Protein AF-A0AAU4NHA7-F1 (afdb_monomer_lite)

Structure (mmCIF, N/CA/C/O backbone):
data_AF-A0AAU4NHA7-F1
#
_entry.id   AF-A0AAU4NHA7-F1
#
loop_
_atom_site.group_PDB
_atom_site.id
_atom_site.type_symbol
_atom_site.label_atom_id
_atom_site.label_alt_id
_atom_site.label_comp_id
_atom_site.label_asym_id
_atom_site.label_entity_id
_atom_site.label_seq_id
_atom_site.pdbx_PDB_ins_code
_atom_site.Cartn_x
_atom_site.Cartn_y
_atom_site.Cartn_z
_atom_site.occupancy
_atom_site.B_iso_or_equiv
_atom_site.auth_seq_id
_atom_site.auth_comp_id
_atom_site.auth_asym_id
_atom_site.auth_atom_id
_atom_site.pdbx_PDB_model_num
ATOM 1 N N . MET A 1 1 ? 27.667 27.199 -29.846 1.00 59.44 1 MET A N 1
ATOM 2 C CA . MET A 1 1 ? 27.698 25.802 -30.340 1.00 59.44 1 MET A CA 1
ATOM 3 C C . MET A 1 1 ? 27.547 24.770 -29.219 1.00 59.44 1 MET A C 1
ATOM 5 O O . MET A 1 1 ? 26.895 23.767 -29.435 1.00 59.44 1 MET A O 1
ATOM 9 N N . THR A 1 2 ? 28.094 25.001 -28.022 1.00 66.25 2 THR A N 1
ATOM 10 C CA . THR A 1 2 ? 28.042 24.068 -26.875 1.00 66.25 2 THR A CA 1
ATOM 11 C C . THR A 1 2 ? 26.678 23.974 -26.181 1.00 66.25 2 THR A C 1
ATOM 13 O O . THR A 1 2 ? 26.259 22.883 -25.810 1.00 66.25 2 THR A O 1
ATOM 16 N N . VAL A 1 3 ? 25.951 25.088 -26.048 1.00 68.81 3 VAL A N 1
ATOM 17 C CA . VAL A 1 3 ? 24.627 25.106 -25.390 1.00 68.81 3 VAL A CA 1
ATOM 18 C C . VAL A 1 3 ? 23.550 24.350 -26.175 1.00 68.81 3 VAL A C 1
ATOM 20 O O . VAL A 1 3 ? 22.714 23.686 -25.576 1.00 68.81 3 VAL A O 1
ATOM 23 N N . LEU A 1 4 ? 23.616 24.375 -27.509 1.00 69.44 4 LEU A N 1
ATOM 24 C CA . LEU A 1 4 ? 22.652 23.698 -28.380 1.00 69.44 4 LEU A CA 1
ATOM 25 C C . LEU A 1 4 ? 22.795 22.167 -28.300 1.00 69.44 4 LEU A C 1
ATOM 27 O O . LEU A 1 4 ? 21.798 21.454 -28.246 1.00 69.44 4 LEU A O 1
ATOM 31 N N . SER A 1 5 ? 24.030 21.661 -28.210 1.00 66.75 5 SER A N 1
ATOM 32 C CA . SER A 1 5 ? 24.306 20.229 -28.032 1.00 66.75 5 SER A CA 1
ATOM 33 C C . SER A 1 5 ? 23.849 19.707 -26.666 1.00 66.75 5 SER A C 1
ATOM 35 O O . SER A 1 5 ? 23.334 18.595 -26.581 1.00 66.75 5 SER A O 1
ATOM 37 N N . ALA A 1 6 ? 23.986 20.512 -25.605 1.00 69.06 6 ALA A N 1
ATOM 38 C CA . ALA A 1 6 ? 23.497 20.160 -24.270 1.00 69.06 6 ALA A CA 1
ATOM 39 C C . ALA A 1 6 ? 21.963 20.059 -24.234 1.00 69.06 6 ALA A C 1
ATOM 41 O O . ALA A 1 6 ? 21.422 19.116 -23.660 1.00 69.06 6 ALA A O 1
ATOM 42 N N . SER A 1 7 ? 21.258 20.975 -24.907 1.00 68.94 7 SER A N 1
ATOM 43 C CA . SER A 1 7 ? 19.799 20.913 -25.043 1.00 68.94 7 SER A CA 1
ATOM 44 C C . SER A 1 7 ? 19.334 19.671 -25.809 1.00 68.94 7 SER A C 1
ATOM 46 O O . SER A 1 7 ? 18.355 19.057 -25.407 1.00 68.94 7 SER A O 1
ATOM 48 N N . ILE A 1 8 ? 20.043 19.263 -26.868 1.00 70.19 8 ILE A N 1
ATOM 49 C CA . ILE A 1 8 ? 19.718 18.052 -27.644 1.00 70.19 8 ILE A CA 1
ATOM 50 C C . ILE A 1 8 ? 19.967 16.777 -26.823 1.00 70.19 8 ILE A C 1
ATOM 52 O O . ILE A 1 8 ? 19.152 15.862 -26.881 1.00 70.19 8 ILE A O 1
ATOM 56 N N . MET A 1 9 ? 21.037 16.729 -26.022 1.00 68.12 9 MET A 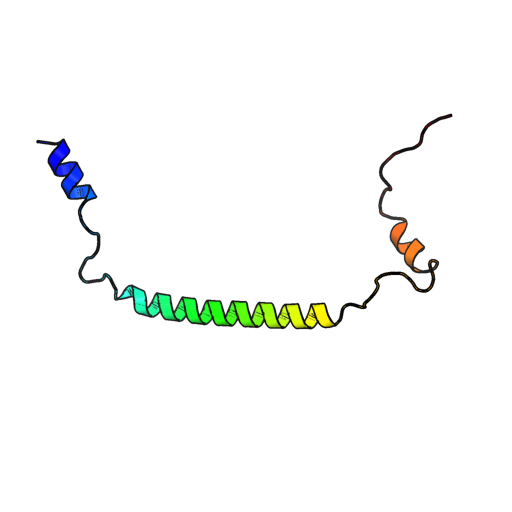N 1
ATOM 57 C CA . MET A 1 9 ? 21.300 15.637 -25.070 1.00 68.12 9 MET A CA 1
ATOM 58 C C . MET A 1 9 ? 20.201 15.523 -24.004 1.00 68.12 9 MET A C 1
ATOM 60 O O . MET A 1 9 ? 19.709 14.431 -23.743 1.00 68.12 9 MET A O 1
ATOM 64 N N . LEU A 1 10 ? 19.770 16.650 -23.429 1.00 67.38 10 LEU A N 1
ATOM 65 C CA . LEU A 1 10 ? 18.672 16.697 -22.453 1.00 67.38 10 LEU A CA 1
ATOM 66 C C . LEU A 1 10 ? 17.302 16.386 -23.083 1.00 67.38 10 LEU A C 1
ATOM 68 O O . LEU A 1 10 ? 16.415 15.883 -22.400 1.00 67.38 10 LEU A O 1
ATOM 72 N N . ALA A 1 11 ? 17.131 16.672 -24.376 1.00 66.75 11 ALA A N 1
ATOM 73 C CA . ALA A 1 11 ? 15.917 16.396 -25.142 1.00 66.75 11 ALA A CA 1
ATOM 74 C C . ALA A 1 11 ? 15.897 14.996 -25.783 1.00 66.75 11 ALA A C 1
ATOM 76 O O . ALA A 1 11 ? 14.938 14.663 -26.485 1.00 66.75 11 ALA A O 1
ATOM 77 N N . GLN A 1 12 ? 16.921 14.161 -25.563 1.00 65.94 12 GLN A N 1
ATOM 78 C CA . GLN A 1 12 ? 16.876 12.771 -26.002 1.00 65.94 12 GLN A CA 1
ATOM 79 C C . GLN A 1 12 ? 15.840 12.026 -25.164 1.00 65.94 12 GLN A C 1
ATOM 81 O O . GLN A 1 12 ? 16.047 11.709 -23.994 1.00 65.94 12 GLN A O 1
ATOM 86 N N . ASN A 1 13 ? 14.693 11.762 -25.782 1.00 64.81 13 ASN A N 1
ATOM 87 C CA . ASN A 1 13 ? 13.674 10.889 -25.230 1.00 64.81 13 ASN A CA 1
ATOM 88 C C . ASN A 1 13 ? 14.349 9.535 -24.945 1.00 64.81 13 ASN A C 1
ATOM 90 O O . ASN A 1 13 ? 14.794 8.862 -25.872 1.00 64.81 13 ASN A O 1
ATOM 94 N N . ASN A 1 14 ? 14.472 9.148 -23.671 1.00 64.19 14 ASN A N 1
ATOM 95 C CA . ASN A 1 14 ? 15.163 7.917 -23.247 1.00 64.19 14 ASN A CA 1
ATOM 96 C C . ASN A 1 14 ? 14.437 6.625 -23.696 1.00 64.19 14 ASN A C 1
ATOM 98 O O . ASN A 1 14 ? 14.819 5.520 -23.320 1.00 64.19 14 ASN A O 1
ATOM 102 N N . THR A 1 15 ? 13.398 6.757 -24.519 1.00 65.62 15 THR A N 1
ATOM 103 C CA . THR A 1 15 ? 12.578 5.723 -25.153 1.00 65.62 15 THR A CA 1
ATOM 104 C C . THR A 1 15 ? 13.317 4.971 -26.258 1.00 65.62 15 THR A C 1
ATOM 106 O O . THR A 1 15 ? 13.022 5.106 -27.441 1.00 65.62 15 THR A O 1
ATOM 109 N N . GLY A 1 16 ? 14.287 4.139 -25.870 1.00 69.12 16 GLY A N 1
ATOM 110 C CA . GLY A 1 16 ? 14.898 3.145 -26.760 1.00 69.12 16 GLY A CA 1
ATOM 111 C C . GLY A 1 16 ? 13.965 1.956 -27.075 1.00 69.12 16 GLY A C 1
ATOM 112 O O . GLY A 1 16 ? 12.883 1.858 -26.505 1.00 69.12 16 GLY A O 1
ATOM 113 N N . PRO A 1 17 ? 14.378 0.993 -27.920 1.00 74.75 17 PRO A N 1
ATOM 114 C CA . PRO A 1 17 ? 13.576 -0.186 -28.307 1.00 74.75 17 PRO A CA 1
ATOM 115 C C . PRO A 1 17 ? 13.076 -1.074 -27.149 1.00 74.75 17 PRO A C 1
ATOM 117 O O . PRO A 1 17 ? 12.207 -1.925 -27.340 1.00 74.75 17 PRO A O 1
ATOM 120 N N . GLU A 1 18 ? 13.632 -0.894 -25.950 1.00 74.06 18 GLU A N 1
ATOM 121 C CA . GLU A 1 18 ? 13.247 -1.592 -24.719 1.00 74.06 18 GLU A CA 1
ATOM 122 C C . GLU A 1 18 ? 12.175 -0.848 -23.903 1.00 74.06 18 GLU A C 1
ATOM 124 O O . GLU A 1 18 ? 11.617 -1.402 -22.949 1.00 74.06 18 GLU A O 1
ATOM 129 N N . PHE A 1 19 ? 11.846 0.396 -24.266 1.00 63.78 19 PHE A N 1
ATOM 130 C CA . PHE A 1 19 ? 10.778 1.135 -23.607 1.00 63.78 19 PHE A CA 1
ATOM 131 C C . PHE A 1 19 ? 9.440 0.446 -23.857 1.00 63.78 19 PHE A C 1
ATOM 133 O O . PHE A 1 19 ? 9.053 0.163 -24.986 1.00 63.78 19 PHE A O 1
ATOM 140 N N . GLY A 1 20 ? 8.742 0.137 -22.769 1.00 68.38 20 GLY A N 1
ATOM 141 C CA . GLY A 1 20 ? 7.492 -0.612 -22.811 1.00 68.38 20 GLY A CA 1
ATOM 142 C C . GLY A 1 20 ? 7.647 -2.125 -22.654 1.00 68.38 20 GLY A C 1
ATOM 143 O O . GLY A 1 20 ? 6.665 -2.754 -22.297 1.00 68.38 20 GLY A O 1
ATOM 144 N N . LYS A 1 21 ? 8.840 -2.728 -22.780 1.00 71.19 21 LYS A N 1
ATOM 145 C CA . LYS A 1 21 ? 9.029 -4.161 -22.449 1.00 71.19 21 LYS A CA 1
ATOM 146 C C . LYS A 1 21 ? 9.115 -4.418 -20.943 1.00 71.19 21 LYS A C 1
ATOM 148 O O . LYS A 1 21 ? 8.706 -5.473 -20.470 1.00 71.19 21 LYS A O 1
ATOM 153 N N . ALA A 1 22 ? 9.564 -3.424 -20.178 1.00 73.12 22 ALA A N 1
ATOM 154 C CA . ALA A 1 22 ? 9.507 -3.446 -18.714 1.00 73.12 22 ALA A CA 1
ATOM 155 C C . ALA A 1 22 ? 8.096 -3.140 -18.157 1.00 73.12 22 ALA A C 1
ATOM 157 O O . ALA A 1 22 ? 7.785 -3.488 -17.018 1.00 73.12 22 ALA A O 1
ATOM 158 N N . SER A 1 23 ? 7.222 -2.511 -18.955 1.00 77.31 23 SER A N 1
ATOM 159 C CA . SER A 1 23 ? 5.881 -2.080 -18.525 1.00 77.31 23 SER A CA 1
ATOM 160 C C . SER A 1 23 ? 4.919 -3.241 -18.193 1.00 77.31 23 SER A C 1
ATOM 162 O O . SER A 1 23 ? 4.251 -3.144 -17.161 1.00 77.31 23 SER A O 1
ATOM 164 N N . PRO A 1 24 ? 4.871 -4.357 -18.954 1.00 84.69 24 PRO A N 1
ATOM 165 C CA . PRO A 1 24 ? 4.019 -5.501 -18.636 1.00 84.69 24 PRO A CA 1
ATOM 166 C C . PRO A 1 24 ? 4.292 -6.103 -17.259 1.00 84.69 24 PRO A C 1
ATOM 168 O O . PRO A 1 24 ? 3.358 -6.398 -16.518 1.00 84.69 24 PRO A O 1
ATOM 171 N N . VAL A 1 25 ? 5.566 -6.246 -16.882 1.00 90.94 25 VAL A N 1
ATOM 172 C CA . VAL A 1 25 ? 5.946 -6.797 -15.572 1.00 90.94 25 VAL A CA 1
ATOM 173 C C . VAL A 1 25 ? 5.569 -5.829 -14.452 1.00 90.94 25 VAL A C 1
ATOM 175 O O . VAL A 1 25 ? 5.009 -6.248 -13.440 1.00 90.94 25 VAL A O 1
ATOM 178 N N . GLY A 1 26 ? 5.802 -4.527 -14.653 1.00 90.38 26 GLY A N 1
ATOM 179 C CA . GLY A 1 26 ? 5.376 -3.494 -13.710 1.00 90.38 26 GLY A CA 1
ATOM 180 C C . GLY A 1 26 ? 3.869 -3.529 -13.443 1.00 90.38 26 GLY A C 1
ATOM 181 O O . GLY A 1 26 ? 3.454 -3.441 -12.290 1.00 90.38 26 GLY A O 1
ATOM 182 N N . LEU A 1 27 ? 3.050 -3.748 -14.479 1.00 92.69 27 LEU A N 1
ATOM 183 C CA . LEU A 1 27 ? 1.599 -3.874 -14.329 1.00 92.69 27 LEU A CA 1
ATOM 184 C C . LEU A 1 27 ? 1.213 -5.078 -13.458 1.00 92.69 27 LEU A C 1
ATOM 186 O O . LEU A 1 27 ? 0.374 -4.942 -12.572 1.00 92.69 27 LEU A O 1
ATOM 190 N N . VAL A 1 28 ? 1.843 -6.238 -13.664 1.00 94.56 28 VAL A N 1
ATOM 191 C CA . VAL A 1 28 ? 1.591 -7.436 -12.843 1.00 94.56 28 VAL A CA 1
ATOM 192 C C . VAL A 1 28 ? 1.944 -7.181 -11.377 1.00 94.56 28 VAL A C 1
ATOM 194 O O . VAL A 1 28 ? 1.159 -7.522 -10.493 1.00 94.56 28 VAL A O 1
ATOM 197 N N . ILE A 1 29 ? 3.086 -6.537 -11.110 1.00 95.44 29 ILE A N 1
ATOM 198 C CA . ILE A 1 29 ? 3.503 -6.177 -9.747 1.00 95.44 29 ILE A CA 1
ATOM 199 C C . ILE A 1 29 ? 2.499 -5.212 -9.113 1.00 95.44 29 ILE A C 1
ATOM 201 O O . ILE A 1 29 ? 2.116 -5.412 -7.965 1.00 95.44 29 ILE A O 1
ATOM 205 N N . ILE A 1 30 ? 2.032 -4.201 -9.852 1.00 95.94 30 ILE A N 1
ATOM 206 C CA . ILE A 1 30 ? 1.019 -3.255 -9.365 1.00 95.94 30 ILE A CA 1
ATOM 207 C C . ILE A 1 30 ? -0.278 -3.985 -9.020 1.00 95.94 30 ILE A C 1
ATOM 209 O O . ILE A 1 30 ? -0.826 -3.758 -7.947 1.00 95.94 30 ILE A O 1
ATOM 213 N N . VAL A 1 31 ? -0.763 -4.884 -9.878 1.00 97.19 31 VAL A N 1
ATOM 214 C CA . VAL A 1 31 ? -1.979 -5.664 -9.599 1.00 97.19 31 VAL A CA 1
ATOM 215 C C . VAL A 1 31 ? -1.799 -6.530 -8.351 1.00 97.19 31 VAL A C 1
ATOM 217 O O . VAL A 1 31 ? -2.670 -6.541 -7.484 1.00 97.19 31 VAL A O 1
ATOM 220 N N . LEU A 1 32 ? -0.660 -7.213 -8.219 1.00 97.50 32 LEU A N 1
ATOM 221 C CA . LEU A 1 32 ? -0.356 -8.028 -7.044 1.00 97.50 32 LEU A CA 1
ATOM 222 C C . LEU A 1 32 ? -0.276 -7.179 -5.768 1.00 97.50 32 LEU A C 1
ATOM 224 O O . LEU A 1 32 ? -0.813 -7.573 -4.733 1.00 97.50 32 LEU A O 1
ATOM 228 N N . LEU A 1 33 ? 0.331 -5.994 -5.852 1.00 97.50 33 LEU A N 1
ATOM 229 C CA . LEU A 1 33 ? 0.396 -5.037 -4.753 1.00 97.50 33 LEU A CA 1
ATOM 230 C C . LEU A 1 33 ? -1.006 -4.554 -4.376 1.00 97.50 33 L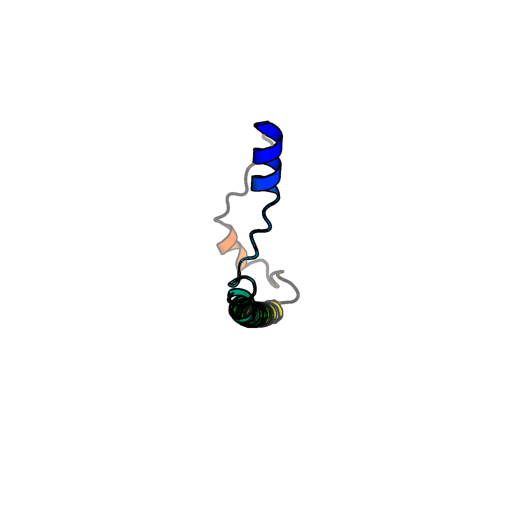EU A C 1
ATOM 232 O O . LEU A 1 33 ? -1.350 -4.592 -3.201 1.00 97.50 33 LEU A O 1
ATOM 236 N N . LEU A 1 34 ? -1.847 -4.188 -5.347 1.00 98.25 34 LEU A N 1
ATOM 237 C CA . LEU A 1 34 ? -3.230 -3.769 -5.103 1.00 98.25 34 LEU A CA 1
ATOM 238 C C . LEU A 1 34 ? -4.051 -4.870 -4.425 1.00 98.25 34 LEU A C 1
ATOM 240 O O . LEU A 1 34 ? -4.799 -4.580 -3.491 1.00 98.25 34 LEU A O 1
ATOM 244 N N . ILE A 1 35 ? -3.884 -6.130 -4.839 1.00 98.12 35 ILE A N 1
ATOM 245 C CA . ILE A 1 35 ? -4.510 -7.277 -4.170 1.00 98.12 35 ILE A CA 1
ATOM 246 C C . ILE A 1 35 ? -3.994 -7.390 -2.730 1.00 98.12 35 ILE A C 1
ATOM 248 O O . ILE A 1 35 ? -4.796 -7.511 -1.806 1.00 98.12 35 ILE A O 1
ATOM 252 N N . GLY A 1 36 ? -2.678 -7.298 -2.518 1.00 97.81 36 GLY A N 1
ATOM 253 C CA . GLY A 1 36 ? -2.069 -7.328 -1.187 1.00 97.81 36 GLY A CA 1
ATOM 254 C C . GLY A 1 36 ? -2.592 -6.219 -0.270 1.00 97.81 36 GLY A C 1
ATOM 255 O O . GLY A 1 36 ? -3.019 -6.489 0.8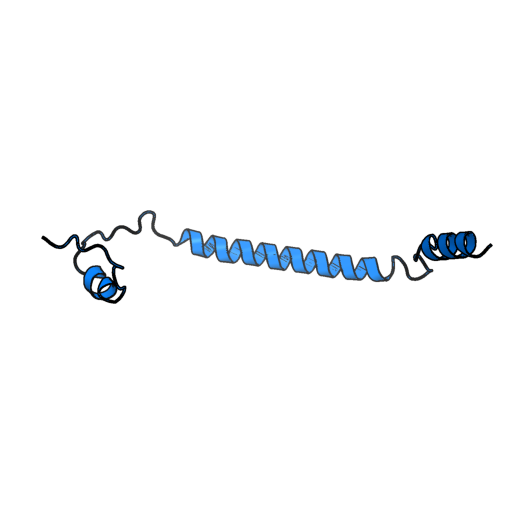52 1.00 97.81 36 GLY A O 1
ATOM 256 N N . THR A 1 37 ? -2.645 -4.981 -0.761 1.00 97.75 37 THR A N 1
ATOM 257 C CA . THR A 1 37 ? -3.204 -3.834 -0.039 1.00 97.75 37 THR A CA 1
ATOM 258 C C . THR A 1 37 ? -4.685 -4.038 0.270 1.00 97.75 37 THR A C 1
ATOM 260 O O . THR A 1 37 ? -5.101 -3.814 1.404 1.00 97.75 37 THR A O 1
ATOM 263 N N . ALA A 1 38 ? -5.488 -4.510 -0.688 1.00 97.31 38 ALA A N 1
ATOM 264 C CA . ALA A 1 38 ? -6.912 -4.761 -0.471 1.00 97.31 38 ALA A CA 1
ATOM 265 C C . ALA A 1 38 ? -7.156 -5.859 0.578 1.00 97.31 38 ALA A C 1
ATOM 267 O O . ALA A 1 38 ? -8.028 -5.716 1.439 1.00 97.31 38 ALA A O 1
ATOM 268 N N . LEU A 1 39 ? -6.365 -6.937 0.549 1.00 96.88 39 LEU A N 1
ATOM 269 C CA . LEU A 1 39 ? -6.413 -7.997 1.557 1.00 96.88 39 LEU A CA 1
ATOM 270 C C . LEU A 1 39 ? -6.011 -7.480 2.939 1.00 96.88 39 LEU A C 1
ATOM 272 O O . LEU A 1 39 ? -6.660 -7.833 3.924 1.00 96.88 39 LEU A O 1
ATOM 276 N N . LEU A 1 40 ? -4.999 -6.615 3.018 1.00 96.19 40 LEU A N 1
ATOM 277 C CA . LEU A 1 40 ? -4.579 -5.998 4.273 1.00 96.19 40 LEU A CA 1
ATOM 278 C C . LEU A 1 40 ? -5.677 -5.100 4.849 1.00 96.19 40 LEU A C 1
ATOM 280 O O . LEU A 1 40 ? -6.040 -5.253 6.013 1.00 96.19 40 LEU A O 1
ATOM 284 N N . VAL A 1 41 ? -6.267 -4.231 4.024 1.00 96.38 41 VAL A N 1
ATOM 285 C CA . VAL A 1 41 ? -7.394 -3.378 4.430 1.00 96.38 41 VAL A CA 1
ATOM 286 C C . VAL A 1 41 ? -8.568 -4.232 4.904 1.00 96.38 41 VAL A C 1
ATOM 288 O O . VAL A 1 41 ? -9.130 -3.964 5.962 1.00 96.38 41 VAL A O 1
ATOM 291 N N . ARG A 1 42 ? -8.922 -5.305 4.184 1.00 95.75 42 ARG A N 1
ATOM 292 C CA . ARG A 1 42 ? -9.973 -6.242 4.616 1.00 95.75 42 ARG A CA 1
ATOM 293 C C . ARG A 1 42 ? -9.633 -6.897 5.956 1.00 95.75 42 ARG A C 1
ATOM 295 O O . ARG A 1 42 ? -10.519 -7.016 6.802 1.00 95.75 42 ARG A O 1
ATOM 302 N N . SER A 1 43 ? -8.388 -7.336 6.128 1.00 94.62 43 SER A N 1
ATOM 303 C CA . SER A 1 43 ? -7.903 -7.975 7.352 1.00 94.62 43 SER A CA 1
ATOM 304 C C . SER A 1 43 ? -8.031 -7.025 8.541 1.00 94.62 43 SER A C 1
ATOM 306 O O . SER A 1 43 ? -8.731 -7.329 9.504 1.00 94.62 43 SER A O 1
ATOM 308 N N . MET A 1 44 ? -7.475 -5.818 8.430 1.00 95.94 44 MET A N 1
ATOM 309 C CA . MET A 1 44 ? -7.559 -4.797 9.475 1.00 95.94 44 MET A CA 1
ATOM 310 C C . MET A 1 44 ? -9.008 -4.382 9.752 1.00 95.94 44 MET A C 1
ATOM 312 O O . MET A 1 44 ? -9.419 -4.327 10.910 1.00 95.94 44 MET A O 1
ATOM 316 N N . ASN A 1 45 ? -9.827 -4.199 8.710 1.00 92.31 45 ASN A N 1
ATOM 317 C CA . ASN A 1 45 ? -11.253 -3.902 8.863 1.00 92.31 45 ASN A CA 1
ATOM 318 C C . ASN A 1 45 ? -12.011 -5.005 9.613 1.00 92.31 45 ASN A C 1
ATOM 320 O O . ASN A 1 45 ? -13.007 -4.713 10.271 1.00 92.31 45 ASN A O 1
ATOM 324 N N . ALA A 1 46 ? -11.573 -6.265 9.548 1.00 88.81 46 ALA A N 1
ATOM 325 C CA . ALA A 1 46 ? -12.171 -7.340 10.333 1.00 88.81 46 ALA A CA 1
ATOM 326 C C . ALA A 1 46 ? -11.828 -7.237 11.829 1.00 88.81 46 ALA A C 1
ATOM 328 O O . ALA A 1 46 ? -12.656 -7.603 12.661 1.00 88.81 46 ALA A O 1
ATOM 329 N N . HIS A 1 47 ? -10.647 -6.720 12.179 1.00 86.94 47 HIS A N 1
ATOM 330 C CA . HIS A 1 47 ? -10.259 -6.475 13.570 1.00 86.94 47 HIS A CA 1
ATOM 331 C C . HIS A 1 47 ? -10.968 -5.254 14.157 1.00 86.94 47 HIS A C 1
ATOM 333 O O . HIS A 1 47 ? -11.466 -5.340 15.275 1.00 86.94 47 HIS A O 1
ATOM 339 N N . PHE A 1 48 ? -11.114 -4.168 13.389 1.00 83.56 48 PHE A N 1
ATOM 340 C CA . PHE A 1 48 ? -11.863 -2.986 13.839 1.00 83.56 48 PHE A CA 1
ATOM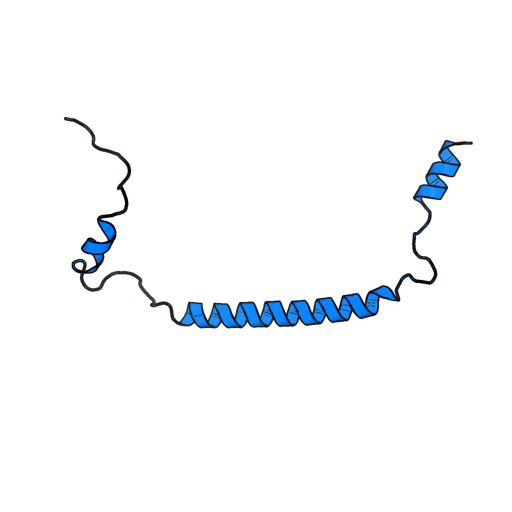 341 C C . PHE A 1 48 ? -13.322 -3.304 14.187 1.00 83.56 48 PHE A C 1
ATOM 343 O O . PHE A 1 48 ? -13.870 -2.737 15.123 1.00 83.56 48 PHE A O 1
ATOM 350 N N . LYS A 1 49 ? -13.940 -4.272 13.500 1.00 82.62 49 LYS A N 1
ATOM 351 C CA . LYS A 1 49 ? -15.304 -4.737 13.811 1.00 82.62 49 LYS A CA 1
ATOM 352 C C . LYS A 1 49 ? -15.438 -5.467 15.148 1.00 82.62 49 LYS A C 1
ATOM 354 O O . LYS A 1 49 ? -16.559 -5.681 15.592 1.00 82.62 49 LYS A O 1
ATOM 359 N N . LYS A 1 50 ? -14.331 -5.904 15.751 1.00 84.69 50 LYS A N 1
ATOM 360 C CA . LYS A 1 50 ? -14.327 -6.588 17.053 1.00 84.69 50 LYS A CA 1
ATOM 361 C C . LYS A 1 50 ? -14.166 -5.620 18.220 1.00 84.69 50 LYS A C 1
ATOM 363 O O . LYS A 1 50 ? -14.138 -6.065 19.362 1.00 84.69 50 LYS A O 1
ATOM 368 N N . LEU A 1 51 ? -14.015 -4.328 17.938 1.00 87.50 51 LEU A N 1
ATOM 369 C CA . LEU A 1 51 ? -13.913 -3.326 18.981 1.00 87.50 51 LEU A CA 1
ATOM 370 C C . LEU A 1 51 ? -15.306 -3.054 19.573 1.00 87.50 51 LEU A C 1
ATOM 372 O O . LEU A 1 51 ? -16.274 -2.948 18.813 1.00 87.50 51 LEU A O 1
ATOM 376 N N . PRO A 1 52 ? -15.421 -2.973 20.910 1.00 85.00 52 PRO A N 1
ATOM 377 C CA . PRO A 1 52 ? -16.670 -2.631 21.576 1.00 85.00 52 PRO A CA 1
ATOM 378 C C . PRO A 1 52 ? -17.092 -1.195 21.238 1.00 85.00 52 PRO A C 1
ATOM 380 O O . PRO A 1 52 ? -16.271 -0.352 20.882 1.00 85.00 52 PRO A O 1
ATOM 383 N N . ALA A 1 53 ? -18.392 -0.912 21.349 1.00 82.00 53 ALA A N 1
ATOM 384 C CA . ALA A 1 53 ? -18.945 0.412 21.047 1.00 82.00 53 ALA A CA 1
ATOM 385 C C . ALA A 1 53 ? -18.502 1.498 22.044 1.00 82.00 53 ALA A C 1
ATOM 387 O O . ALA A 1 53 ? -18.523 2.680 21.712 1.00 82.00 53 ALA A O 1
ATO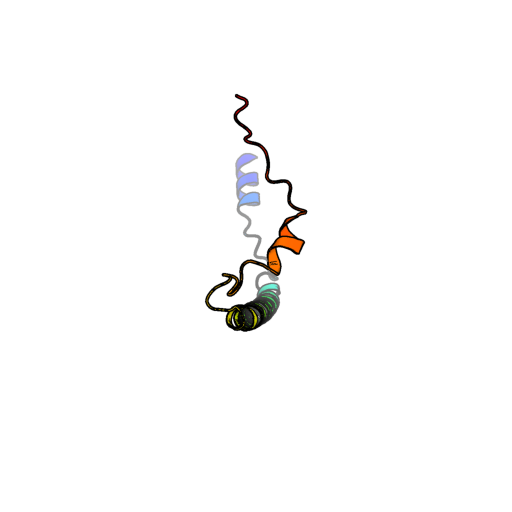M 388 N N . SER A 1 54 ? -18.109 1.090 23.251 1.00 80.56 54 SER A N 1
ATOM 389 C CA . SER A 1 54 ? -17.569 1.948 24.297 1.00 80.56 54 SER A CA 1
ATOM 390 C C . SER A 1 54 ? -16.376 1.251 24.939 1.00 80.56 54 SER A C 1
ATOM 392 O O . SER A 1 54 ? -16.405 0.037 25.138 1.00 80.56 54 SER A O 1
ATOM 394 N N . PHE A 1 55 ? -15.343 2.027 25.248 1.00 80.56 55 PHE A N 1
ATOM 395 C CA . PHE A 1 55 ? -14.204 1.589 26.054 1.00 80.56 55 PHE A CA 1
ATOM 396 C C . PHE A 1 55 ? -14.343 2.032 27.516 1.00 80.56 55 PHE A C 1
ATOM 398 O O . PHE A 1 55 ? -13.377 1.965 28.266 1.00 80.56 55 PHE A O 1
ATOM 405 N N . GLU A 1 56 ? -15.530 2.498 27.914 1.00 80.00 56 GLU A N 1
ATOM 406 C CA . GLU A 1 56 ? -15.823 2.818 29.307 1.00 80.00 56 GLU A CA 1
ATOM 407 C C . GLU A 1 56 ? -15.911 1.527 30.135 1.00 80.00 56 GLU A C 1
ATOM 409 O O . GLU A 1 56 ? -16.674 0.623 29.768 1.00 80.00 56 GLU A O 1
ATOM 414 N N . PRO A 1 57 ? -15.170 1.430 31.250 1.00 69.94 57 PRO A N 1
ATOM 415 C CA . PRO A 1 57 ? -15.345 0.356 32.212 1.00 69.94 57 PRO A CA 1
ATOM 416 C C . PRO A 1 57 ? -16.764 0.405 32.792 1.00 69.94 57 PRO A C 1
ATOM 418 O O . PRO A 1 57 ? -17.211 1.444 33.275 1.00 69.94 57 PRO A O 1
ATOM 421 N N . GLU A 1 58 ? -17.481 -0.721 32.772 1.00 69.12 58 GLU A N 1
ATOM 422 C CA . GLU A 1 58 ? -18.794 -0.837 33.432 1.00 69.12 58 GLU A CA 1
ATOM 423 C C . GLU A 1 58 ? -18.666 -0.710 34.966 1.00 69.12 58 GLU A C 1
ATOM 425 O O . GLU A 1 58 ? -19.600 -0.285 35.642 1.00 69.12 58 GLU A O 1
ATOM 430 N N . ASP A 1 59 ? -17.474 -1.000 35.499 1.00 66.31 59 ASP A N 1
ATOM 431 C CA . ASP A 1 59 ? -17.081 -0.805 36.892 1.00 66.31 59 ASP A CA 1
ATOM 432 C C . ASP A 1 59 ? -15.686 -0.140 36.924 1.00 66.31 59 ASP A C 1
ATOM 434 O O . ASP A 1 59 ? -14.742 -0.692 36.357 1.00 66.31 59 ASP A O 1
ATOM 438 N N . PRO A 1 60 ? -15.515 1.044 37.541 1.00 61.75 60 PRO A N 1
ATOM 439 C CA . PRO A 1 60 ? -14.252 1.793 37.554 1.00 61.75 60 PRO A CA 1
ATOM 440 C C . PRO A 1 60 ? -13.136 1.137 38.387 1.00 61.75 60 PRO A C 1
ATOM 442 O O . PRO A 1 60 ? -12.017 1.645 38.414 1.00 61.75 60 PRO A O 1
ATOM 445 N N . THR A 1 61 ? -13.428 0.050 39.100 1.00 58.53 61 THR A N 1
ATOM 446 C CA . THR A 1 61 ? -12.544 -0.532 40.121 1.00 58.53 61 THR A CA 1
ATOM 447 C C . THR A 1 61 ? -11.440 -1.470 39.583 1.00 58.53 61 THR A C 1
ATOM 449 O O . THR A 1 61 ? -10.336 -1.431 40.126 1.00 58.53 61 THR A O 1
ATOM 452 N N . PRO A 1 62 ? -11.646 -2.301 38.535 1.00 61.38 62 PRO A N 1
ATOM 453 C CA . PRO A 1 62 ? -10.621 -3.250 38.074 1.00 61.38 62 PRO A CA 1
ATOM 454 C C . PRO A 1 62 ? -9.474 -2.624 37.258 1.00 61.38 62 PRO A C 1
ATOM 456 O O . PRO A 1 62 ? -8.340 -3.090 37.359 1.00 61.38 62 PRO A O 1
ATOM 459 N N . ASP A 1 63 ? -9.740 -1.562 36.488 1.00 57.62 63 ASP A N 1
ATOM 460 C CA . ASP A 1 63 ? -8.755 -0.950 35.571 1.00 57.62 63 ASP A CA 1
ATOM 461 C C . ASP A 1 63 ? -7.825 0.076 36.248 1.00 57.62 63 ASP A C 1
ATOM 463 O O . ASP A 1 63 ? -6.768 0.419 35.714 1.00 57.62 63 ASP A O 1
ATOM 467 N N . GLN A 1 64 ? -8.150 0.522 37.466 1.00 59.34 64 GLN A N 1
ATOM 468 C CA . GLN A 1 64 ? -7.304 1.441 38.243 1.00 59.34 64 GLN A CA 1
ATOM 469 C C . GLN A 1 64 ? -5.966 0.817 38.670 1.00 59.34 64 GLN A C 1
ATOM 471 O O . GLN A 1 64 ? -4.987 1.541 38.832 1.00 59.34 64 GLN A O 1
ATOM 476 N N . ALA A 1 65 ? -5.886 -0.513 38.785 1.00 56.97 65 ALA A N 1
ATOM 477 C CA . ALA A 1 65 ? -4.643 -1.213 39.118 1.00 56.97 65 ALA A CA 1
ATOM 478 C C . ALA A 1 65 ? -3.633 -1.259 37.951 1.00 56.97 65 ALA A C 1
ATOM 480 O O . ALA A 1 65 ? -2.452 -1.518 38.173 1.00 56.97 65 ALA A O 1
ATOM 481 N N . ALA A 1 66 ? -4.076 -1.008 36.711 1.00 57.81 66 ALA A N 1
ATOM 482 C CA . ALA A 1 66 ? -3.209 -0.923 35.532 1.00 57.81 66 ALA A CA 1
ATOM 483 C C . ALA A 1 66 ? -2.817 0.529 35.172 1.00 57.81 66 ALA A C 1
ATOM 485 O O . ALA A 1 66 ? -1.816 0.731 34.485 1.00 57.81 66 ALA A O 1
ATOM 486 N N . ASP A 1 67 ? -3.568 1.531 35.658 1.00 56.66 67 ASP A N 1
ATOM 487 C CA . ASP A 1 67 ? -3.302 2.975 35.474 1.00 56.66 67 ASP A CA 1
ATOM 488 C C . ASP A 1 67 ? -2.299 3.547 36.503 1.00 56.66 67 ASP A C 1
ATOM 490 O O . ASP A 1 67 ? -1.817 4.667 36.355 1.00 56.66 67 ASP A O 1
ATOM 494 N N . GLU A 1 68 ? -1.899 2.775 37.521 1.00 60.91 68 GLU A N 1
ATOM 495 C CA . GLU A 1 68 ? -0.920 3.193 38.546 1.00 60.91 68 GLU A CA 1
ATOM 496 C C . GLU A 1 68 ? 0.538 3.316 38.036 1.00 60.91 68 GLU A C 1
ATOM 498 O O . GLU A 1 68 ? 1.449 3.604 38.811 1.00 60.91 68 GLU A O 1
ATOM 503 N N . GLY A 1 69 ? 0.778 3.110 36.733 1.00 64.25 69 GLY A N 1
ATOM 504 C CA . GLY A 1 69 ? 2.107 3.144 36.104 1.00 64.25 69 GLY A CA 1
ATOM 505 C C . GLY A 1 69 ? 2.337 4.252 35.070 1.00 64.25 69 GLY A C 1
ATOM 506 O O . GLY A 1 69 ? 3.453 4.368 34.563 1.00 64.25 69 GLY A O 1
ATOM 507 N N . THR A 1 70 ? 1.329 5.069 34.739 1.00 61.59 70 THR A N 1
ATOM 508 C CA . THR A 1 70 ? 1.532 6.261 33.899 1.00 61.59 70 THR A CA 1
ATOM 509 C C . THR A 1 70 ? 1.645 7.465 34.818 1.00 61.59 70 THR A C 1
ATOM 511 O O . THR A 1 70 ? 0.647 7.912 35.380 1.00 61.59 70 THR A O 1
ATOM 514 N N . ASP A 1 71 ? 2.861 7.994 34.976 1.00 60.28 71 ASP A N 1
ATOM 515 C CA . ASP A 1 71 ? 3.098 9.281 35.627 1.00 60.28 71 ASP A CA 1
ATOM 516 C C . ASP A 1 71 ? 2.117 10.314 35.057 1.00 60.28 71 ASP A C 1
ATOM 518 O O . ASP A 1 71 ? 2.270 10.797 33.930 1.00 60.28 71 ASP A O 1
ATOM 522 N N . ARG A 1 72 ? 1.081 10.653 35.836 1.00 62.91 72 ARG A N 1
ATOM 523 C CA . ARG A 1 72 ? 0.205 11.793 35.562 1.00 62.91 72 ARG A CA 1
ATOM 524 C C . ARG A 1 72 ? 1.068 13.039 35.698 1.00 62.91 72 ARG A C 1
ATOM 526 O O . ARG A 1 72 ? 1.209 13.603 36.781 1.00 62.91 72 ARG A O 1
ATOM 533 N N . GLY A 1 73 ? 1.702 13.412 34.591 1.00 58.97 73 GLY A N 1
ATOM 534 C CA . GLY A 1 73 ? 2.595 14.550 34.472 1.00 58.97 73 GLY A CA 1
ATOM 535 C C . GLY A 1 73 ? 1.959 15.823 35.021 1.00 58.97 73 GLY A C 1
ATOM 536 O O . GLY A 1 73 ? 1.096 16.421 34.391 1.00 58.97 73 GLY A O 1
ATOM 537 N N . GLY A 1 74 ? 2.423 16.194 36.216 1.00 63.84 74 GLY A N 1
ATOM 538 C CA . GLY A 1 74 ? 2.608 17.543 36.739 1.00 63.84 74 GLY A CA 1
ATOM 539 C C . GLY A 1 74 ? 1.521 18.582 36.479 1.00 63.84 74 GLY A C 1
ATOM 540 O O . GLY A 1 74 ? 1.631 19.355 35.537 1.00 63.84 74 GLY A O 1
ATOM 541 N N . PHE A 1 75 ? 0.613 18.749 37.440 1.00 61.47 75 PHE A N 1
ATOM 542 C CA . PHE A 1 75 ? 0.300 20.085 37.961 1.00 61.47 75 PHE A CA 1
ATOM 543 C C . PHE A 1 75 ? -0.224 19.964 39.396 1.00 61.47 75 PHE A C 1
ATOM 545 O O . PHE A 1 75 ? -1.391 19.658 39.634 1.00 61.47 75 PHE A O 1
ATOM 552 N N . ARG A 1 76 ? 0.659 20.1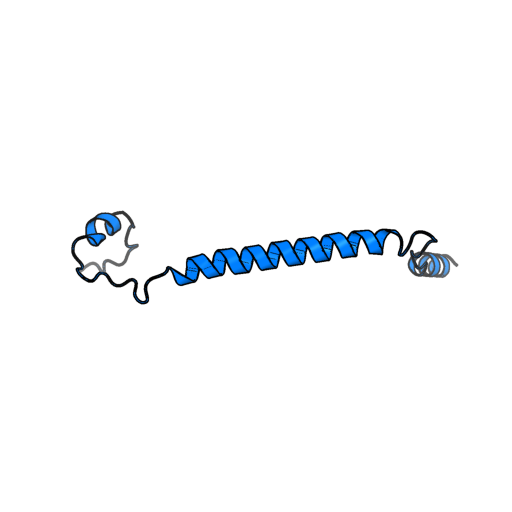96 40.373 1.00 61.72 76 ARG A N 1
ATOM 553 C CA . ARG A 1 76 ? 0.274 20.437 41.765 1.00 61.72 76 ARG A CA 1
ATOM 554 C C . ARG A 1 76 ? 0.407 21.940 42.014 1.00 61.72 76 ARG A C 1
ATOM 556 O O . ARG A 1 76 ? 1.532 22.421 42.097 1.00 61.72 76 ARG A O 1
ATOM 563 N N . PRO A 1 77 ? -0.691 22.713 42.066 1.00 62.97 77 PRO A N 1
ATOM 564 C CA . PRO A 1 77 ? -0.618 24.078 42.559 1.00 62.97 77 PRO A CA 1
ATOM 565 C C . PRO A 1 77 ? -0.393 24.013 44.074 1.00 62.97 77 PRO A C 1
ATOM 567 O O . PRO A 1 77 ? -1.307 23.709 44.840 1.00 62.97 77 PRO A O 1
ATOM 570 N N . GLU A 1 78 ? 0.860 24.224 44.469 1.00 65.81 78 GLU A N 1
ATOM 571 C CA . GLU A 1 78 ? 1.314 24.398 45.851 1.00 65.81 78 GLU A CA 1
ATOM 572 C C . GLU A 1 78 ? 0.488 25.514 46.536 1.00 65.81 78 GLU A C 1
ATOM 574 O O . GLU A 1 78 ? 0.263 26.581 45.952 1.00 65.81 78 GLU A O 1
ATOM 579 N N . ARG A 1 79 ? 0.016 25.259 47.761 1.00 61.50 79 ARG A N 1
ATOM 580 C CA . ARG A 1 79 ? -0.621 26.220 48.676 1.00 61.50 79 ARG A CA 1
ATOM 581 C C . ARG A 1 79 ? 0.234 26.341 49.923 1.00 61.50 79 ARG A C 1
ATOM 583 O O . ARG A 1 79 ? 0.590 25.271 50.461 1.00 61.50 79 ARG A O 1
#

pLDDT: mean 76.09, std 14.08, range [56.66, 98.25]

Foldseek 3Di:
DVVVVVVVVVVPPPDDPCVPVVVVVVVVVVVVVVVVVVVVVVVVVVVVVPDDPDPDDPDPPPCVVVVPPDPPDDDDPDD

Radius of gyration: 30.28 Å; chains: 1; bounding box: 47×34×79 Å

Sequence (79 aa):
MTVLSASIMLAQNNTGPEFGKASPVGLVIIVLLLIGTALLVRSMNAHFKKLPASFEPEDPTPDQAADEGTDRGGFRPER

Secondary structure (DSSP, 8-state):
-HHHHHHHHHT-----TTTTTSHHHHHHHHHHHHHHHHHHHHHHHHHHTTS-S----SSSSSTHHHHTTS---------